Protein AF-A0A8G2BFE4-F1 (afdb_monomer)

Solvent-accessible surface area (backbone atoms only — not comparable to full-atom values): 9486 Å² total; per-residue (Å²): 135,85,88,84,88,83,84,88,78,91,80,82,80,80,80,79,80,78,82,83,77,81,75,78,82,72,79,82,67,84,73,88,82,82,65,87,86,74,74,85,54,70,48,39,54,52,18,48,54,26,47,77,68,68,38,29,82,71,14,44,64,32,27,52,54,35,33,71,77,43,75,83,42,34,65,49,27,28,52,37,14,51,28,34,39,76,72,66,42,52,73,61,14,52,54,26,23,50,52,11,41,70,70,34,80,78,46,49,63,38,43,28,55,45,21,52,47,24,50,75,73,73,36,56,65,64,21,49,56,36,44,54,52,39,55,74,71,48,69,95,84,74,49,70,46,42,55,52,43,51,52,50,52,54,52,50,67,74,74,108

Secondary structure (DSSP, 8-state):
---------------------PPP----PPPTTSS--S---HHHHHHHHHHHTT-HHHHHHHHHHHHHH-TT-HHHHHHHHHHHHHTT-HHHHHHHHHHHHHH-TT-HHHHHHHHHHHHHTT-HHHHHHHHHHHHHHS-TT--HHHHHHHHHHHHHHHH-

Nearest PDB structures (foldseek):
  5lyp-assembly1_A  TM=8.883E-01  e=3.244E-05  Saccharomyces cerevisiae
  8ei0-assembly1_A  TM=8.462E-01  e=2.530E-05  Homo sapiens
  8ye5-assembly1_A  TM=8.471E-01  e=2.530E-05  Dehalobacter sp.
  5lyn-assembly1_B  TM=8.853E-01  e=4.827E-05  Saccharomyces cerevisiae
  8gck-assembly1_B  TM=8.882E-01  e=1.240E-04  Homo sapiens

Mean predicted aligned error: 12.28 Å

pLDDT: mean 84.31, std 21.01, range [35.12, 98.88]

Radius of gyration: 29.43 Å; Cα contacts (8 Å, |Δi|>4): 150; chains: 1; bounding box: 98×59×60 Å

InterPro domains:
  IPR011990 Tetratricopeptide-like helical domain superfamily [G3DSA:1.25.40.10] (35-159)
  IPR011990 Tetratricopeptide-like helical domain superfamily [SSF48452] (44-140)
  IPR019734 Tetratricopeptide repeat [PS50005] (74-107)
  IPR019734 Tetratricopeptide repeat [SM00028] (40-73)
  IPR019734 Tetratricopeptide repeat [SM00028] (74-107)
  IPR019734 Tetratricopeptide repeat [SM00028] (108-141)

Foldseek 3Di:
DDDDDDDDDDDDPPPDDDDPDDDPDDDDDPDPPPDDDDDPPVLLVVLVVCVVVLVLVVSLVSLVVSCVVVVLALVSLLSNLSSCVSVVVLVSSLVSLVSSCVSPVLPLSSLLSNLLSCLVVVNNVSSVVSLVSNVVSDDPDDDPSNVNSVVSSVVSVVVD

Organism: NCBI:txid1123362

Sequence (160 aa):
MHATLLRASLLAVLALTVPVVGTPAAAMAPSPTDQPTMMEDPELERAIALVWAEEFAEAEPLLHAALKRNPKNPDGWNYLGFATRKLGKLEEAQQYYFNALRLDPEHLKAMEYLGELYLQTGEPQLARDLLERITALCPAAKCEERDQLAAAIEKYAATN

Structure (mmCIF, N/CA/C/O backbone):
data_AF-A0A8G2BFE4-F1
#
_entry.id   AF-A0A8G2BFE4-F1
#
loop_
_atom_site.group_PDB
_atom_site.id
_atom_site.type_symbol
_atom_site.label_atom_id
_atom_site.label_alt_id
_atom_site.label_comp_id
_atom_site.label_asym_id
_atom_site.label_entity_id
_atom_site.label_seq_id
_atom_site.pdbx_PDB_ins_code
_atom_site.Cartn_x
_atom_site.Cartn_y
_atom_site.Cartn_z
_atom_site.occupancy
_atom_site.B_iso_or_equiv
_atom_site.auth_seq_id
_atom_site.auth_comp_id
_atom_site.auth_asym_id
_atom_site.auth_atom_id
_atom_site.pdbx_PDB_model_num
ATOM 1 N N . MET A 1 1 ? 82.531 -45.827 43.108 1.00 46.69 1 MET A N 1
ATOM 2 C CA . MET A 1 1 ? 83.472 -45.797 41.966 1.00 46.69 1 MET A CA 1
ATOM 3 C C . MET A 1 1 ? 82.743 -46.364 40.754 1.00 46.69 1 MET A C 1
ATOM 5 O O . MET A 1 1 ? 82.014 -47.325 40.948 1.00 46.69 1 MET A O 1
ATOM 9 N N . HIS A 1 2 ? 82.950 -45.766 39.570 1.00 40.72 2 HIS A N 1
ATOM 10 C CA . HIS A 1 2 ? 82.352 -46.074 38.248 1.00 40.72 2 HIS A CA 1
ATOM 11 C C . HIS A 1 2 ? 80.878 -45.631 38.108 1.00 40.72 2 HIS A C 1
ATOM 13 O O . HIS A 1 2 ? 80.000 -46.237 38.700 1.00 40.72 2 HIS A O 1
ATOM 19 N N . ALA A 1 3 ? 80.509 -44.488 37.515 1.00 44.41 3 ALA A N 1
ATOM 20 C CA . ALA A 1 3 ? 80.835 -43.878 36.216 1.00 44.41 3 ALA A CA 1
ATOM 21 C C . ALA A 1 3 ? 80.379 -44.722 35.017 1.00 44.41 3 ALA A C 1
ATOM 23 O O . ALA A 1 3 ? 81.114 -45.605 34.589 1.00 44.41 3 ALA A O 1
ATOM 24 N N . THR A 1 4 ? 79.230 -44.391 34.417 1.00 47.81 4 THR A N 1
ATOM 25 C CA . THR A 1 4 ? 79.083 -44.391 32.951 1.00 47.81 4 THR A CA 1
ATOM 26 C C . THR A 1 4 ? 77.975 -43.427 32.525 1.00 47.81 4 THR A C 1
ATOM 28 O O . THR A 1 4 ? 76.854 -43.458 33.024 1.00 47.81 4 THR A O 1
ATOM 31 N N . LEU A 1 5 ? 78.363 -42.536 31.621 1.00 47.62 5 LEU A N 1
ATOM 32 C CA . LEU A 1 5 ? 77.561 -41.554 30.907 1.00 47.62 5 LEU A CA 1
ATOM 33 C C . LEU A 1 5 ? 76.759 -42.257 29.805 1.00 47.62 5 LEU A C 1
ATOM 35 O O . LEU A 1 5 ? 77.300 -43.157 29.172 1.00 47.62 5 LEU A O 1
ATOM 39 N N . LEU A 1 6 ? 75.579 -41.747 29.448 1.00 46.72 6 LEU A N 1
ATOM 40 C CA . LEU A 1 6 ? 75.245 -41.608 28.031 1.00 46.72 6 LEU A CA 1
ATOM 41 C C . LEU A 1 6 ? 74.312 -40.413 27.810 1.00 46.72 6 LEU A C 1
ATOM 43 O O . LEU A 1 6 ? 73.348 -40.189 28.535 1.00 46.72 6 LEU A O 1
ATOM 47 N N . ARG A 1 7 ? 74.708 -39.612 26.825 1.00 47.28 7 ARG A N 1
ATOM 48 C CA . ARG A 1 7 ? 74.101 -38.369 26.353 1.00 47.28 7 ARG A CA 1
ATOM 49 C C . ARG A 1 7 ? 73.019 -38.651 25.305 1.00 47.28 7 ARG A C 1
ATOM 51 O O . ARG A 1 7 ? 73.035 -39.706 24.682 1.00 47.28 7 ARG A O 1
ATOM 58 N N . ALA A 1 8 ? 72.298 -37.569 24.997 1.00 41.78 8 ALA A N 1
ATOM 59 C CA . ALA A 1 8 ? 71.573 -37.278 23.755 1.00 41.78 8 ALA A CA 1
ATOM 60 C C . ALA A 1 8 ? 70.118 -37.800 23.745 1.00 41.78 8 ALA A C 1
ATOM 62 O O . ALA A 1 8 ? 69.852 -38.899 24.200 1.00 41.78 8 ALA A O 1
ATOM 63 N N . SER A 1 9 ? 69.099 -37.050 23.327 1.00 53.50 9 SER A N 1
ATOM 64 C CA . SER A 1 9 ? 69.071 -35.917 22.403 1.00 53.50 9 SER A CA 1
ATOM 65 C C . SER A 1 9 ? 67.889 -34.995 22.718 1.00 53.50 9 SER A C 1
ATOM 67 O O . SER A 1 9 ? 66.803 -35.460 23.055 1.00 53.50 9 SER A O 1
ATOM 69 N N . LEU A 1 10 ? 68.106 -33.686 22.557 1.00 44.59 10 LEU A N 1
ATOM 70 C CA . LEU A 1 10 ? 67.053 -32.692 22.355 1.00 44.59 10 LEU A CA 1
ATOM 71 C C . LEU A 1 10 ? 66.168 -33.107 21.174 1.00 44.59 10 LEU A C 1
ATOM 73 O O . LEU A 1 10 ? 66.710 -33.412 20.118 1.00 44.59 10 LEU A O 1
ATOM 77 N N . LEU A 1 11 ? 64.853 -32.960 21.319 1.00 46.59 11 LEU A N 1
ATOM 78 C CA . LEU A 1 11 ? 63.969 -32.425 20.280 1.00 46.59 11 LEU A CA 1
ATOM 79 C C . LEU A 1 11 ? 62.794 -31.747 20.999 1.00 46.59 11 LEU A C 1
ATOM 81 O O . LEU A 1 11 ? 61.814 -32.375 21.387 1.00 46.59 11 LEU A O 1
ATOM 85 N N . ALA A 1 12 ? 62.955 -30.448 21.246 1.00 49.91 12 ALA A N 1
ATOM 86 C CA . ALA A 1 12 ? 61.881 -29.573 21.684 1.00 49.91 12 ALA A CA 1
ATOM 87 C C . ALA A 1 12 ? 60.913 -29.382 20.508 1.00 49.91 12 ALA A C 1
ATOM 89 O O . ALA A 1 12 ? 61.277 -28.787 19.494 1.00 49.91 12 ALA A O 1
ATOM 90 N N . VAL A 1 13 ? 59.693 -29.905 20.625 1.00 53.66 13 VAL A N 1
ATOM 91 C CA . VAL A 1 13 ? 58.618 -29.608 19.675 1.00 53.66 13 VAL A CA 1
ATOM 92 C C . VAL A 1 13 ? 58.098 -28.215 20.014 1.00 53.66 13 VAL A C 1
ATOM 94 O O . VAL A 1 13 ? 57.371 -28.019 20.986 1.00 53.66 13 VAL A O 1
ATOM 97 N N . LEU A 1 14 ? 58.549 -27.234 19.236 1.00 47.88 14 LEU A N 1
ATOM 98 C CA . LEU A 1 14 ? 58.095 -25.851 19.286 1.00 47.88 14 LEU A CA 1
ATOM 99 C C . LEU A 1 14 ? 56.634 -25.814 18.801 1.00 47.88 14 LEU A C 1
ATOM 101 O O . LEU A 1 14 ? 56.369 -25.869 17.601 1.00 47.88 14 LEU A O 1
ATOM 105 N N . ALA A 1 15 ? 55.679 -25.780 19.729 1.00 54.69 15 ALA A N 1
ATOM 106 C CA . ALA A 1 15 ? 54.273 -25.572 19.405 1.00 54.69 15 ALA A CA 1
ATOM 107 C C . ALA A 1 15 ? 54.085 -24.115 18.950 1.00 54.69 15 ALA A C 1
ATOM 109 O O . ALA A 1 15 ? 54.017 -23.199 19.767 1.00 54.69 15 ALA A O 1
ATOM 110 N N . LEU A 1 16 ? 54.057 -23.901 17.633 1.00 54.12 16 LEU A N 1
ATOM 111 C CA . LEU A 1 16 ? 53.676 -22.629 17.027 1.00 54.12 16 LEU A CA 1
ATOM 112 C C . LEU A 1 16 ? 52.193 -22.373 17.309 1.00 54.12 16 LEU A C 1
ATOM 114 O O . LEU A 1 16 ? 51.311 -23.028 16.757 1.00 54.12 16 LEU A O 1
ATOM 118 N N . THR A 1 17 ? 51.930 -21.414 18.189 1.00 61.03 17 THR A N 1
ATOM 119 C CA . THR A 1 17 ? 50.609 -20.836 18.403 1.00 61.03 17 THR A CA 1
ATOM 120 C C . THR A 1 17 ? 50.222 -20.024 17.170 1.00 61.03 17 THR A C 1
ATOM 122 O O . THR A 1 17 ? 50.841 -19.011 16.849 1.00 61.03 17 THR A O 1
ATOM 125 N N . VAL A 1 18 ? 49.195 -20.473 16.452 1.00 63.41 18 VAL A N 1
ATOM 126 C CA . VAL A 1 18 ? 48.598 -19.694 15.361 1.00 63.41 18 VAL A CA 1
ATOM 127 C C . VAL A 1 18 ? 47.698 -18.624 15.989 1.00 63.41 18 VAL A C 1
ATOM 129 O O . VAL A 1 18 ? 46.798 -18.983 16.752 1.00 63.41 18 VAL A O 1
ATOM 132 N N . PRO A 1 19 ? 47.895 -17.322 15.715 1.00 53.28 19 PRO A N 1
ATOM 133 C CA . PRO A 1 19 ? 46.954 -16.312 16.163 1.00 53.28 19 PRO A CA 1
ATOM 134 C C . PRO A 1 19 ? 45.680 -16.423 15.317 1.00 53.28 19 PRO A C 1
ATOM 136 O O . PRO A 1 19 ? 45.716 -16.270 14.096 1.00 53.28 19 PRO A O 1
ATOM 139 N N . VAL A 1 20 ? 44.547 -16.694 15.968 1.00 60.44 20 VAL A N 1
ATOM 140 C CA . VAL A 1 20 ? 43.220 -16.546 15.361 1.00 60.44 20 VAL A CA 1
ATOM 141 C C . VAL A 1 20 ? 42.992 -15.053 15.150 1.00 60.44 20 VAL A C 1
ATOM 143 O O . VAL A 1 20 ? 42.651 -14.321 16.077 1.00 60.44 20 VAL A O 1
ATOM 146 N N . VAL A 1 21 ? 43.239 -14.584 13.929 1.00 64.12 21 VAL A N 1
ATOM 147 C CA . VAL A 1 21 ? 42.811 -13.256 13.492 1.00 64.12 21 VAL A CA 1
ATOM 148 C C . VAL A 1 21 ? 41.290 -13.304 13.381 1.00 64.12 21 VAL A C 1
ATOM 150 O O . VAL A 1 21 ? 40.745 -14.001 12.528 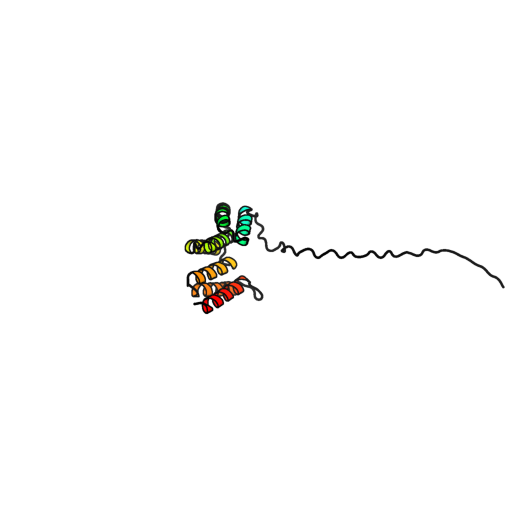1.00 64.12 21 VAL A O 1
ATOM 153 N N . GLY A 1 22 ? 40.609 -12.601 14.285 1.00 54.94 22 GLY A N 1
ATOM 154 C CA . GLY A 1 22 ? 39.167 -12.407 14.222 1.00 54.94 22 GLY A CA 1
ATOM 155 C C . GLY A 1 22 ? 38.802 -11.671 12.937 1.00 54.94 22 GLY A C 1
ATOM 156 O O . GLY A 1 22 ? 39.230 -10.540 12.716 1.00 54.94 22 GLY A O 1
ATOM 157 N N . THR A 1 23 ? 38.028 -12.322 12.076 1.00 59.31 23 THR A N 1
ATOM 158 C CA . THR A 1 23 ? 37.402 -11.676 10.923 1.00 59.31 23 THR A CA 1
ATOM 159 C C . THR A 1 23 ? 36.346 -10.686 11.418 1.00 59.31 23 THR A C 1
ATOM 161 O O . THR A 1 23 ? 35.575 -11.043 12.316 1.00 59.31 23 THR A O 1
ATOM 164 N N . PRO A 1 24 ? 36.268 -9.463 10.866 1.00 47.34 24 PRO A N 1
ATOM 165 C CA . PRO A 1 24 ? 35.201 -8.540 11.217 1.00 47.34 24 PRO A CA 1
ATOM 166 C C . PRO A 1 24 ? 33.856 -9.144 10.809 1.00 47.34 24 PRO A C 1
ATOM 168 O O . PRO A 1 24 ? 33.752 -9.821 9.785 1.00 47.34 24 PRO A O 1
ATOM 171 N N . ALA A 1 25 ? 32.848 -8.914 11.649 1.00 48.97 25 ALA A N 1
ATOM 172 C CA . ALA A 1 25 ? 31.473 -9.324 11.430 1.00 48.97 25 ALA A CA 1
ATOM 173 C C . ALA A 1 25 ? 31.019 -8.900 10.028 1.00 48.97 25 ALA A C 1
ATOM 175 O O . ALA A 1 25 ? 30.893 -7.710 9.733 1.00 48.97 25 ALA A O 1
ATOM 176 N N . ALA A 1 26 ? 30.806 -9.891 9.164 1.00 45.00 26 ALA A N 1
ATOM 177 C CA . ALA A 1 26 ? 30.074 -9.703 7.931 1.00 45.00 26 ALA A CA 1
ATOM 178 C C . ALA A 1 26 ? 28.700 -9.129 8.294 1.00 45.00 26 ALA A C 1
ATOM 180 O O . ALA A 1 26 ? 28.010 -9.660 9.167 1.00 45.00 26 ALA A O 1
ATOM 181 N N . ALA A 1 27 ? 28.337 -8.020 7.650 1.00 46.53 27 ALA A N 1
ATOM 182 C CA . ALA A 1 27 ? 26.981 -7.507 7.675 1.00 46.53 27 ALA A CA 1
ATOM 183 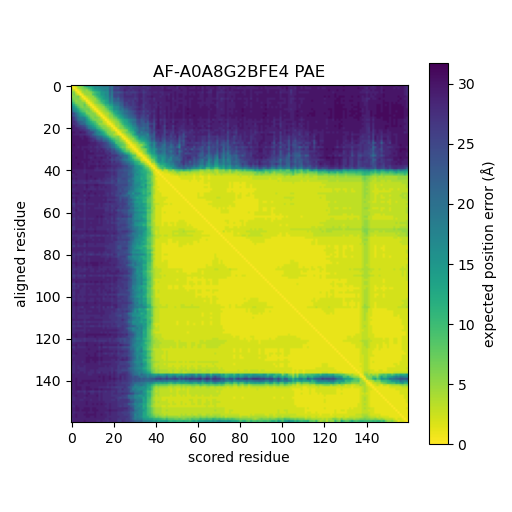C C . ALA A 1 27 ? 26.027 -8.663 7.348 1.00 46.53 27 ALA A C 1
ATOM 185 O O . ALA A 1 27 ? 26.235 -9.379 6.367 1.00 46.53 27 ALA A O 1
ATOM 186 N N . MET A 1 28 ? 25.032 -8.871 8.208 1.00 45.03 28 MET A N 1
ATOM 187 C CA . MET A 1 28 ? 23.998 -9.873 7.999 1.00 45.03 28 MET A CA 1
ATOM 188 C C . MET A 1 28 ? 23.242 -9.487 6.724 1.00 45.03 28 MET A C 1
ATOM 190 O O . MET A 1 28 ? 22.403 -8.589 6.741 1.00 45.03 28 MET A O 1
ATOM 194 N N . ALA A 1 29 ? 23.591 -10.115 5.604 1.00 42.19 29 ALA A N 1
ATOM 195 C CA . ALA A 1 29 ? 22.753 -10.086 4.421 1.00 42.19 29 ALA A CA 1
ATOM 196 C C . ALA A 1 29 ? 21.397 -10.721 4.785 1.00 42.19 29 ALA A C 1
ATOM 198 O O . ALA A 1 29 ? 21.372 -11.661 5.591 1.00 42.19 29 ALA A O 1
ATOM 199 N N . PRO A 1 30 ? 20.274 -10.220 4.245 1.00 40.25 30 PRO A N 1
ATOM 200 C CA . PRO A 1 30 ? 18.975 -10.849 4.461 1.00 40.25 30 PRO A CA 1
ATOM 201 C C . PRO A 1 30 ? 19.019 -12.330 4.047 1.00 40.25 30 PRO A C 1
ATOM 203 O O . PRO A 1 30 ? 19.706 -12.706 3.096 1.00 40.25 30 PRO A O 1
ATOM 206 N N . SER A 1 31 ? 18.334 -13.182 4.817 1.00 35.12 31 SER A N 1
ATOM 207 C CA . SER A 1 31 ? 18.340 -14.637 4.613 1.00 35.12 31 SER A CA 1
ATOM 208 C C . SER A 1 31 ? 17.586 -15.018 3.329 1.00 35.12 31 SER A C 1
ATOM 210 O O . SER A 1 31 ? 16.520 -14.464 3.075 1.00 35.12 31 SER A O 1
ATOM 212 N N . PRO A 1 32 ? 18.080 -15.985 2.531 1.00 54.66 32 PRO A N 1
ATOM 213 C CA . PRO A 1 32 ? 17.560 -16.283 1.190 1.00 54.66 32 PRO A CA 1
ATOM 214 C C . PRO A 1 32 ? 16.240 -17.079 1.170 1.00 54.66 32 PRO A C 1
ATOM 216 O O . PRO A 1 32 ? 15.886 -17.656 0.148 1.00 54.66 32 PRO A O 1
ATOM 219 N N . THR A 1 33 ? 15.511 -17.158 2.286 1.00 47.25 33 THR A N 1
ATOM 220 C CA . THR A 1 33 ? 14.294 -17.982 2.408 1.00 47.25 33 THR A CA 1
ATOM 221 C C . THR A 1 33 ? 12.978 -17.209 2.310 1.00 47.25 33 THR A C 1
ATOM 223 O O . THR A 1 33 ? 11.939 -17.857 2.282 1.00 47.25 33 THR A O 1
ATOM 226 N N . ASP A 1 34 ? 13.005 -15.877 2.181 1.00 47.19 34 ASP A N 1
ATOM 227 C CA . ASP A 1 34 ? 11.795 -15.048 1.995 1.00 47.19 34 ASP A CA 1
ATOM 228 C C . ASP A 1 34 ? 11.556 -14.613 0.535 1.00 47.19 34 ASP A C 1
ATOM 230 O O . ASP A 1 34 ? 10.668 -13.812 0.260 1.00 47.19 34 ASP A O 1
ATOM 234 N N . GLN A 1 35 ? 12.327 -15.127 -0.430 1.00 38.25 35 GLN A N 1
ATOM 235 C CA . GLN A 1 35 ? 12.119 -14.825 -1.851 1.00 38.25 35 GLN A CA 1
ATOM 236 C C . GLN A 1 35 ? 11.236 -15.897 -2.515 1.00 38.25 35 GLN A C 1
ATOM 238 O O . GLN A 1 35 ? 11.654 -17.058 -2.608 1.00 38.25 35 GLN A O 1
ATOM 243 N N . PRO A 1 36 ? 10.040 -15.552 -3.033 1.00 41.94 36 PRO A N 1
ATOM 244 C CA . PRO A 1 36 ? 9.255 -16.475 -3.840 1.00 41.94 36 PRO A CA 1
ATOM 245 C C . PRO A 1 36 ? 9.976 -16.727 -5.172 1.00 41.94 36 PRO A C 1
ATOM 247 O O . PRO A 1 36 ? 10.014 -15.878 -6.060 1.00 41.94 36 PRO A O 1
ATOM 250 N N . THR A 1 37 ? 10.562 -17.911 -5.334 1.00 52.94 37 THR A N 1
ATOM 251 C CA . THR A 1 37 ? 11.287 -18.294 -6.552 1.00 52.94 37 THR A CA 1
ATOM 252 C C . THR A 1 37 ? 10.344 -18.875 -7.605 1.00 52.94 37 THR A C 1
ATOM 254 O O . THR A 1 37 ? 10.156 -20.084 -7.684 1.00 52.94 37 THR A O 1
ATOM 257 N N . MET A 1 38 ? 9.791 -18.016 -8.467 1.00 42.78 38 MET A N 1
ATOM 258 C CA . MET A 1 38 ? 9.285 -18.393 -9.798 1.00 42.78 38 MET A CA 1
ATOM 259 C C . MET A 1 38 ? 9.603 -17.273 -10.798 1.00 42.78 38 MET A C 1
ATOM 261 O O . MET A 1 38 ? 8.751 -16.441 -11.083 1.00 42.78 38 MET A O 1
ATOM 265 N N . MET A 1 39 ? 10.840 -17.285 -11.313 1.00 49.88 39 MET A N 1
ATOM 266 C CA . MET A 1 39 ? 11.419 -16.326 -12.272 1.00 49.88 39 MET A CA 1
ATOM 267 C C . MET A 1 39 ? 11.239 -14.861 -11.850 1.00 49.88 39 MET A C 1
ATOM 269 O O . MET A 1 39 ? 10.232 -14.238 -12.178 1.00 49.88 39 MET A O 1
ATOM 273 N N . GLU A 1 40 ? 12.239 -14.329 -11.147 1.00 64.88 40 GLU A N 1
ATOM 274 C CA . GLU A 1 40 ? 12.379 -12.902 -10.838 1.00 64.88 40 GLU A CA 1
ATOM 275 C C . GLU A 1 40 ? 12.003 -12.058 -12.070 1.00 64.88 40 GLU A C 1
ATOM 277 O O . GLU A 1 40 ? 12.617 -12.192 -13.131 1.00 64.88 40 GLU A O 1
ATOM 282 N N . ASP A 1 41 ? 10.935 -11.256 -11.971 1.00 77.38 41 ASP A N 1
ATOM 283 C CA . ASP A 1 41 ? 10.617 -10.260 -12.994 1.00 77.38 41 ASP A CA 1
ATOM 284 C C . ASP A 1 41 ? 11.532 -9.056 -12.721 1.00 77.38 41 ASP A C 1
ATOM 286 O O . ASP A 1 41 ? 11.281 -8.312 -11.768 1.00 77.38 41 ASP A O 1
ATOM 290 N N . PRO A 1 42 ? 12.588 -8.839 -13.527 1.00 82.56 42 PRO A N 1
ATOM 291 C CA . PRO A 1 42 ? 13.603 -7.839 -13.218 1.00 82.56 42 PRO A CA 1
ATOM 292 C C . PRO A 1 42 ? 13.051 -6.409 -13.224 1.00 82.56 42 PRO A C 1
ATOM 294 O O . PRO A 1 42 ? 13.626 -5.520 -12.594 1.00 82.56 42 PRO A O 1
ATOM 297 N N . GLU A 1 43 ? 11.940 -6.141 -13.921 1.00 84.06 43 GLU A N 1
ATOM 298 C CA . GLU A 1 43 ? 11.307 -4.824 -13.815 1.00 84.06 43 GLU A CA 1
ATOM 299 C C . GLU A 1 43 ? 10.422 -4.717 -12.581 1.00 84.06 43 GLU A C 1
ATOM 301 O O . GLU A 1 43 ? 10.328 -3.617 -12.047 1.00 84.06 43 GLU A O 1
ATOM 306 N N . LEU A 1 44 ? 9.810 -5.810 -12.107 1.00 90.81 44 LEU A N 1
ATOM 307 C CA . LEU A 1 44 ? 9.108 -5.792 -10.822 1.00 90.81 44 LEU A CA 1
ATOM 308 C C . LEU A 1 44 ? 10.092 -5.493 -9.692 1.00 90.81 44 LEU A C 1
ATOM 310 O O . LEU A 1 44 ? 9.822 -4.624 -8.873 1.00 90.81 44 LEU A O 1
ATOM 314 N N . GLU A 1 45 ? 11.256 -6.140 -9.681 1.00 91.81 45 GLU A N 1
ATOM 315 C CA . GLU A 1 45 ? 12.302 -5.873 -8.687 1.00 91.81 45 GLU A CA 1
ATOM 316 C C . GLU A 1 45 ? 12.793 -4.430 -8.740 1.00 91.81 45 GLU A C 1
ATOM 318 O O . GLU A 1 45 ? 12.874 -3.751 -7.716 1.00 91.81 45 GLU A O 1
ATOM 323 N N . ARG A 1 46 ? 13.069 -3.925 -9.948 1.00 93.81 46 ARG A N 1
ATOM 324 C CA . ARG A 1 46 ? 13.447 -2.524 -10.141 1.00 93.81 46 ARG A CA 1
ATOM 325 C C . ARG A 1 46 ? 12.349 -1.577 -9.665 1.00 93.81 46 ARG A C 1
ATOM 327 O O . ARG A 1 46 ? 12.649 -0.565 -9.040 1.00 93.81 46 ARG A O 1
ATOM 334 N N . ALA A 1 47 ? 11.093 -1.883 -9.968 1.00 95.88 47 ALA A N 1
ATOM 335 C CA . ALA A 1 47 ? 9.970 -1.067 -9.546 1.00 95.88 47 ALA A CA 1
ATOM 336 C C . ALA A 1 47 ? 9.812 -1.063 -8.024 1.00 95.88 47 ALA A C 1
ATOM 338 O O . ALA A 1 47 ? 9.605 -0.008 -7.434 1.00 95.88 47 ALA A O 1
ATOM 339 N N . ILE A 1 48 ? 9.975 -2.221 -7.384 1.00 95.25 48 ILE A N 1
ATOM 340 C CA . ILE A 1 48 ? 9.984 -2.352 -5.928 1.00 95.25 48 ILE A CA 1
ATOM 341 C C . ILE 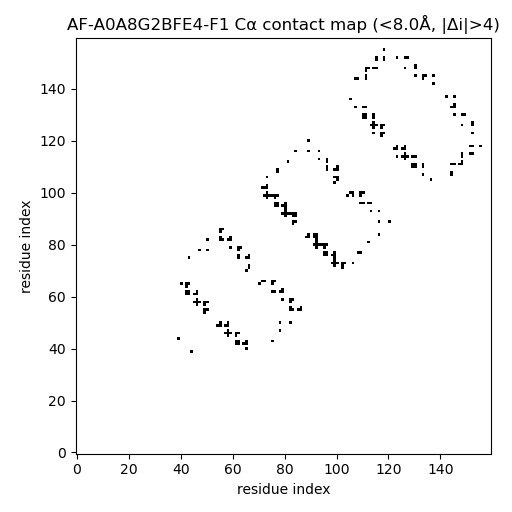A 1 48 ? 11.119 -1.511 -5.338 1.00 95.25 48 ILE A C 1
ATOM 343 O O . ILE A 1 48 ? 10.879 -0.753 -4.405 1.00 95.25 48 ILE A O 1
ATOM 347 N N . ALA A 1 49 ? 12.327 -1.558 -5.906 1.00 95.69 49 ALA A N 1
ATOM 348 C CA . ALA A 1 49 ? 13.440 -0.719 -5.456 1.00 95.69 49 ALA A CA 1
ATOM 349 C C . ALA A 1 49 ? 13.109 0.785 -5.515 1.00 95.69 49 ALA A C 1
ATOM 351 O O . ALA A 1 49 ? 13.430 1.512 -4.578 1.00 95.69 49 ALA A O 1
ATOM 352 N N . LEU A 1 50 ? 12.417 1.241 -6.564 1.00 97.00 50 LEU A N 1
ATOM 353 C CA . LEU A 1 50 ? 11.934 2.623 -6.663 1.00 97.00 50 LEU A CA 1
ATOM 354 C C . LEU A 1 50 ? 10.854 2.935 -5.619 1.00 97.00 50 LEU A C 1
ATOM 356 O O . LEU A 1 50 ? 10.874 4.009 -5.029 1.00 97.00 50 LEU A O 1
ATOM 360 N N . VAL A 1 51 ? 9.954 1.989 -5.323 1.00 96.12 51 VAL A N 1
ATOM 361 C CA . VAL A 1 51 ? 8.982 2.132 -4.225 1.00 96.12 51 VAL A CA 1
ATOM 362 C C . VAL A 1 51 ? 9.691 2.339 -2.884 1.00 96.12 51 VAL A C 1
ATOM 364 O O . VAL A 1 51 ? 9.305 3.232 -2.132 1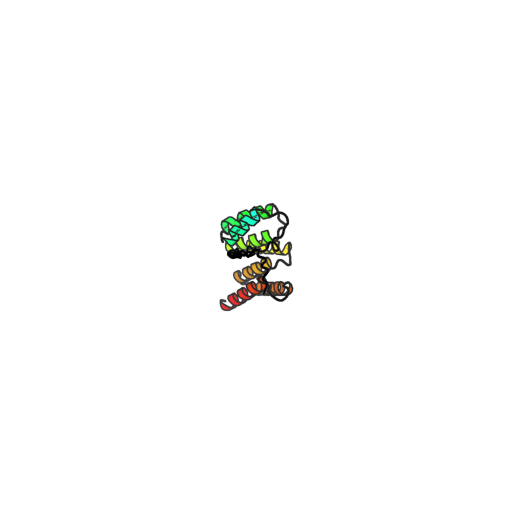.00 96.12 51 VAL A O 1
ATOM 367 N N . TRP A 1 52 ? 10.738 1.562 -2.588 1.00 93.88 52 TRP A N 1
ATOM 368 C CA . TRP A 1 52 ? 11.542 1.732 -1.370 1.00 93.88 52 TRP A CA 1
ATOM 369 C C . TRP A 1 52 ? 12.332 3.046 -1.351 1.00 93.88 52 TRP A C 1
ATOM 371 O O . TRP A 1 52 ? 12.609 3.568 -0.275 1.00 93.88 52 TRP A O 1
ATOM 381 N N . ALA A 1 53 ? 12.681 3.580 -2.523 1.00 96.50 53 ALA A N 1
ATOM 382 C CA . ALA A 1 53 ? 13.302 4.894 -2.679 1.00 96.50 53 ALA A CA 1
ATOM 383 C C . ALA A 1 53 ? 12.290 6.058 -2.650 1.00 96.50 53 ALA A C 1
ATOM 385 O O . ALA A 1 53 ? 12.688 7.210 -2.793 1.00 96.50 53 ALA A O 1
ATOM 386 N N . GLU A 1 54 ? 10.995 5.769 -2.475 1.00 97.31 54 GLU A N 1
ATOM 387 C CA . GLU A 1 54 ? 9.887 6.732 -2.557 1.00 97.31 54 GLU A CA 1
ATOM 388 C C . GLU A 1 54 ? 9.749 7.433 -3.929 1.00 97.31 54 GLU A C 1
ATOM 390 O O . GLU A 1 54 ? 9.028 8.419 -4.087 1.00 97.31 54 GLU A O 1
ATOM 395 N N . GLU A 1 55 ? 10.375 6.864 -4.960 1.00 98.19 55 GLU A N 1
ATOM 396 C CA . GLU A 1 55 ? 10.317 7.261 -6.371 1.00 98.19 55 GLU A CA 1
ATOM 397 C C . GLU A 1 55 ? 9.043 6.695 -7.033 1.00 98.19 55 GLU A C 1
ATOM 399 O O . GLU A 1 55 ? 9.068 5.915 -7.987 1.00 98.19 55 GLU A O 1
ATOM 404 N N . PHE A 1 56 ? 7.873 7.036 -6.478 1.00 98.00 56 PHE A N 1
ATOM 405 C CA . PHE A 1 56 ? 6.591 6.430 -6.874 1.00 98.00 56 PHE A CA 1
ATOM 406 C C . PHE A 1 56 ? 6.197 6.737 -8.323 1.00 98.00 56 PHE A C 1
ATOM 408 O O . PHE A 1 56 ? 5.581 5.900 -8.987 1.00 98.00 56 PHE A O 1
ATOM 415 N N . ALA A 1 57 ? 6.557 7.925 -8.816 1.00 98.38 57 ALA A N 1
ATOM 416 C CA . ALA A 1 57 ? 6.276 8.344 -10.185 1.00 98.38 57 ALA A CA 1
ATOM 417 C C . ALA A 1 57 ? 7.102 7.547 -11.207 1.00 98.38 57 ALA A C 1
ATOM 419 O O . ALA A 1 57 ? 6.586 7.214 -12.275 1.00 98.38 57 ALA A O 1
ATOM 420 N N . GLU A 1 58 ? 8.353 7.196 -10.883 1.00 97.81 58 GLU A N 1
ATOM 421 C CA . GLU A 1 58 ? 9.150 6.276 -11.696 1.00 97.81 58 GLU A CA 1
ATOM 422 C C . GLU A 1 58 ? 8.708 4.810 -11.533 1.00 97.81 58 GLU A C 1
ATOM 424 O O . GLU A 1 58 ? 8.780 4.039 -12.494 1.00 97.81 58 GLU A O 1
ATOM 429 N N . ALA A 1 59 ? 8.240 4.411 -10.344 1.00 98.00 59 ALA A N 1
ATOM 430 C CA . ALA A 1 59 ? 7.834 3.034 -10.057 1.00 98.00 59 ALA A CA 1
ATOM 431 C C . ALA A 1 59 ? 6.553 2.611 -10.796 1.00 98.00 59 ALA A C 1
ATOM 433 O O . ALA A 1 59 ? 6.505 1.523 -11.372 1.00 98.00 59 ALA A O 1
ATOM 434 N N . GLU A 1 60 ? 5.518 3.458 -10.800 1.00 97.88 60 GLU A N 1
ATOM 435 C CA . GLU A 1 60 ? 4.191 3.160 -11.366 1.00 97.88 60 GLU A CA 1
ATOM 436 C C . GLU A 1 60 ? 4.228 2.592 -12.807 1.00 97.88 60 GLU A C 1
ATOM 438 O O . GLU A 1 60 ? 3.660 1.518 -13.037 1.00 97.88 60 GLU A O 1
ATOM 443 N N . PRO A 1 61 ? 4.920 3.206 -13.792 1.00 97.12 61 PRO A N 1
ATOM 444 C CA . PRO A 1 61 ? 4.980 2.652 -15.147 1.00 97.12 61 PRO A CA 1
ATOM 445 C C . PRO A 1 61 ? 5.708 1.301 -15.224 1.00 97.12 61 PRO A C 1
ATOM 447 O O . PRO A 1 61 ? 5.346 0.467 -16.059 1.00 97.12 61 PRO A O 1
ATOM 450 N N . LEU A 1 62 ? 6.702 1.051 -14.364 1.00 96.69 62 LEU A N 1
ATOM 451 C CA . LEU A 1 62 ? 7.394 -0.241 -14.313 1.00 96.69 62 LEU A CA 1
ATOM 452 C C . LEU A 1 62 ? 6.517 -1.330 -13.687 1.00 96.69 62 LEU A C 1
ATOM 454 O O . LEU A 1 62 ? 6.504 -2.456 -14.180 1.00 96.69 62 LEU A O 1
ATOM 458 N N . LEU A 1 63 ? 5.718 -0.990 -12.672 1.00 97.31 63 LEU A N 1
ATOM 459 C CA . LEU A 1 63 ? 4.729 -1.903 -12.087 1.00 97.31 63 LEU A CA 1
ATOM 460 C C . LEU A 1 63 ? 3.675 -2.306 -13.122 1.00 97.31 63 LEU A C 1
ATOM 462 O O . LEU A 1 63 ? 3.357 -3.489 -13.256 1.00 97.31 63 LEU A O 1
ATOM 466 N N . HIS A 1 64 ? 3.188 -1.356 -13.925 1.00 97.44 64 HIS A N 1
ATOM 467 C CA . HIS A 1 64 ? 2.303 -1.667 -15.049 1.00 97.44 64 HIS A CA 1
ATOM 468 C C . HIS A 1 64 ? 2.960 -2.586 -16.087 1.00 97.44 64 HIS A C 1
ATOM 470 O O . HIS A 1 64 ? 2.312 -3.511 -16.585 1.00 97.44 64 HIS A O 1
ATOM 476 N N . ALA A 1 65 ? 4.230 -2.354 -16.428 1.00 95.19 65 ALA A N 1
ATOM 477 C CA . ALA A 1 65 ? 4.959 -3.189 -17.380 1.00 95.19 65 ALA A CA 1
ATOM 478 C C . ALA A 1 65 ? 5.152 -4.625 -16.858 1.00 95.19 65 ALA A C 1
ATOM 480 O O . ALA A 1 65 ? 4.868 -5.584 -17.585 1.00 95.19 65 ALA A O 1
ATOM 481 N N . ALA A 1 66 ? 5.519 -4.775 -15.582 1.00 93.69 66 ALA A N 1
ATOM 482 C CA . ALA A 1 66 ? 5.615 -6.064 -14.904 1.00 93.69 66 ALA A CA 1
ATOM 483 C C . ALA A 1 66 ? 4.273 -6.809 -14.888 1.00 93.69 66 ALA A C 1
ATOM 485 O O . ALA A 1 66 ? 4.184 -7.963 -15.310 1.00 93.69 66 ALA A O 1
ATOM 486 N N . LEU A 1 67 ? 3.186 -6.132 -14.515 1.00 95.19 67 LEU A N 1
ATOM 487 C CA . LEU A 1 67 ? 1.846 -6.727 -14.488 1.00 95.19 67 LEU A CA 1
ATOM 488 C C . LEU A 1 67 ? 1.292 -7.053 -15.879 1.00 95.19 67 LEU A C 1
ATOM 490 O O . LEU A 1 67 ? 0.480 -7.965 -16.022 1.00 95.19 67 LEU A O 1
ATOM 494 N N . LYS A 1 68 ? 1.747 -6.369 -16.934 1.00 94.56 68 LYS A N 1
ATOM 495 C CA . LYS A 1 68 ? 1.418 -6.751 -18.314 1.00 94.56 68 LYS A CA 1
ATOM 496 C C . LYS A 1 68 ? 2.044 -8.095 -18.696 1.00 94.56 68 LYS A C 1
ATOM 498 O O . LYS A 1 68 ? 1.433 -8.848 -19.455 1.00 94.56 68 LYS A O 1
ATOM 503 N N . ARG A 1 69 ? 3.243 -8.402 -18.188 1.00 91.94 69 ARG A N 1
ATOM 504 C CA . ARG A 1 69 ? 3.903 -9.700 -18.396 1.00 91.94 69 ARG A CA 1
ATOM 505 C C . ARG A 1 69 ? 3.335 -10.786 -17.496 1.00 91.94 69 ARG A C 1
ATOM 507 O O . ARG A 1 69 ? 3.073 -11.888 -17.971 1.00 91.94 69 ARG A O 1
ATOM 514 N N . ASN A 1 70 ? 3.139 -10.474 -16.218 1.00 92.44 70 ASN A N 1
ATOM 515 C CA . ASN A 1 70 ? 2.609 -11.398 -15.228 1.00 92.44 70 ASN A CA 1
ATOM 516 C C . ASN A 1 70 ? 1.395 -10.797 -14.493 1.00 92.44 70 ASN A C 1
ATOM 518 O O . ASN A 1 70 ? 1.507 -10.358 -13.347 1.00 92.44 70 ASN A O 1
ATOM 522 N N . PRO A 1 71 ? 0.199 -10.826 -15.108 1.00 94.88 71 PRO A N 1
ATOM 523 C CA . PRO A 1 71 ? -1.008 -10.241 -14.517 1.00 94.88 71 PRO A CA 1
ATOM 524 C C . PRO A 1 71 ? -1.546 -11.017 -13.307 1.00 94.88 71 PRO A C 1
ATOM 526 O O . PRO A 1 71 ? -2.516 -10.584 -12.685 1.00 94.88 71 PRO A O 1
ATOM 529 N N . LYS A 1 72 ? -0.962 -12.179 -12.985 1.00 95.38 72 LYS A N 1
ATOM 530 C CA . LYS A 1 72 ? -1.357 -13.035 -11.858 1.00 95.38 72 LYS A CA 1
ATOM 531 C C . LYS A 1 72 ? -0.427 -12.896 -10.651 1.00 95.38 72 LYS A C 1
ATOM 533 O O . LYS A 1 72 ? -0.489 -13.735 -9.761 1.00 95.38 72 LYS A O 1
ATOM 538 N N . ASN A 1 73 ? 0.420 -11.870 -10.620 1.00 94.75 73 ASN A N 1
ATOM 539 C CA . ASN A 1 73 ? 1.297 -11.601 -9.489 1.00 94.75 73 ASN A CA 1
ATOM 540 C C . ASN A 1 73 ? 0.587 -10.697 -8.453 1.00 94.75 73 ASN A C 1
ATOM 542 O O . ASN A 1 73 ? 0.417 -9.508 -8.734 1.00 94.75 73 ASN A O 1
ATOM 546 N N . PRO A 1 74 ? 0.167 -11.217 -7.280 1.00 96.50 74 PRO A N 1
ATOM 547 C CA . PRO A 1 74 ? -0.488 -10.405 -6.254 1.00 96.50 74 PRO A CA 1
ATOM 548 C C . PRO A 1 74 ? 0.432 -9.323 -5.667 1.00 96.50 74 PRO A C 1
ATOM 550 O O . PRO A 1 74 ? -0.043 -8.214 -5.429 1.00 96.50 74 PRO A O 1
ATOM 553 N N . ASP A 1 75 ? 1.738 -9.577 -5.524 1.00 95.62 75 ASP A N 1
ATOM 554 C CA . ASP A 1 75 ? 2.705 -8.582 -5.036 1.00 95.62 75 ASP A CA 1
ATOM 555 C C . ASP A 1 75 ? 2.813 -7.393 -5.990 1.00 95.62 75 ASP A C 1
ATOM 557 O O . ASP A 1 75 ? 2.814 -6.243 -5.557 1.00 95.62 75 ASP A O 1
ATOM 561 N N . GLY A 1 76 ? 2.835 -7.651 -7.300 1.00 96.62 76 GLY A N 1
ATOM 562 C CA . GLY A 1 76 ? 2.847 -6.594 -8.314 1.00 96.62 76 GLY A CA 1
ATOM 563 C C . GLY A 1 76 ? 1.629 -5.675 -8.208 1.00 96.62 76 GLY A C 1
ATOM 564 O O . GLY A 1 76 ? 1.767 -4.453 -8.256 1.00 96.62 76 GLY A O 1
ATOM 565 N N . TRP A 1 77 ? 0.438 -6.250 -8.005 1.00 98.50 77 TRP A N 1
ATOM 566 C CA . TRP A 1 77 ? -0.788 -5.475 -7.789 1.00 98.50 77 TRP A CA 1
ATOM 567 C C . TRP A 1 77 ? -0.761 -4.712 -6.462 1.00 98.50 77 TRP A C 1
ATOM 569 O O . TRP A 1 77 ? -1.186 -3.558 -6.425 1.00 98.50 77 TRP A O 1
ATOM 579 N N . ASN A 1 78 ? -0.225 -5.315 -5.398 1.00 98.62 78 ASN A N 1
ATOM 580 C CA . ASN A 1 78 ? -0.047 -4.659 -4.104 1.00 98.62 78 ASN A CA 1
ATOM 581 C C . ASN A 1 78 ? 0.883 -3.439 -4.206 1.00 98.62 78 ASN A C 1
ATOM 583 O O . ASN A 1 78 ? 0.520 -2.348 -3.769 1.00 98.62 78 ASN A O 1
ATOM 587 N N . TYR A 1 79 ? 2.056 -3.593 -4.827 1.00 98.50 79 TYR A N 1
ATOM 588 C CA . TYR A 1 79 ? 3.004 -2.493 -5.003 1.00 98.50 79 TYR A CA 1
ATOM 589 C C . TYR A 1 79 ? 2.468 -1.400 -5.927 1.00 98.50 79 TYR A C 1
ATOM 591 O O . TYR A 1 79 ? 2.710 -0.223 -5.660 1.00 98.50 79 TYR A O 1
ATOM 599 N N . LEU A 1 80 ? 1.701 -1.757 -6.967 1.00 98.56 80 LEU A N 1
ATOM 600 C CA . LEU A 1 80 ? 1.008 -0.769 -7.797 1.00 98.56 80 LEU A CA 1
ATOM 601 C C . LEU A 1 80 ? -0.007 0.018 -6.963 1.00 98.56 80 LEU A C 1
ATOM 603 O O . LEU A 1 80 ? 0.027 1.243 -6.973 1.00 98.56 80 LEU A O 1
ATOM 607 N N . GLY A 1 81 ? -0.829 -0.663 -6.158 1.00 98.75 81 GLY A N 1
ATOM 608 C CA . GLY A 1 81 ? -1.733 -0.009 -5.209 1.00 98.75 81 GLY A CA 1
ATOM 609 C C . GLY A 1 81 ? -1.004 0.932 -4.249 1.00 98.75 81 GLY A C 1
ATOM 610 O O . GLY A 1 81 ? -1.429 2.073 -4.056 1.00 98.75 81 GLY A O 1
ATOM 611 N N . PHE A 1 82 ? 0.132 0.499 -3.701 1.00 98.75 82 PHE A N 1
ATOM 612 C CA . PHE A 1 82 ? 0.943 1.304 -2.792 1.00 98.75 82 PHE A CA 1
ATOM 613 C C . PHE A 1 82 ? 1.507 2.561 -3.455 1.00 98.75 82 PHE A C 1
ATOM 615 O O . PHE A 1 82 ? 1.274 3.662 -2.952 1.00 98.75 82 PHE A O 1
ATOM 622 N N . ALA A 1 83 ? 2.192 2.422 -4.591 1.00 98.69 83 ALA A N 1
ATOM 623 C CA . ALA A 1 83 ? 2.762 3.551 -5.323 1.00 98.69 83 ALA A CA 1
ATOM 624 C C . ALA A 1 83 ? 1.670 4.545 -5.755 1.00 98.69 83 ALA A C 1
ATOM 626 O O . ALA A 1 83 ? 1.768 5.742 -5.490 1.00 98.69 83 ALA A O 1
ATOM 627 N N . THR A 1 84 ? 0.576 4.044 -6.331 1.00 98.75 84 THR A N 1
ATOM 628 C CA . THR A 1 84 ? -0.567 4.849 -6.777 1.00 98.75 84 THR A CA 1
ATOM 629 C C . THR A 1 84 ? -1.251 5.576 -5.606 1.00 98.75 84 THR A C 1
ATOM 631 O O . THR A 1 84 ? -1.604 6.752 -5.738 1.00 98.75 84 THR A O 1
ATOM 634 N N . ARG A 1 85 ? -1.359 4.952 -4.420 1.00 98.69 85 ARG A N 1
ATOM 635 C CA . ARG A 1 85 ? -1.858 5.615 -3.197 1.00 98.69 85 ARG A CA 1
ATOM 636 C C . ARG A 1 85 ? -0.946 6.759 -2.768 1.00 98.69 85 ARG A C 1
ATOM 638 O O . ARG A 1 85 ? -1.437 7.835 -2.432 1.00 98.69 85 ARG A O 1
ATOM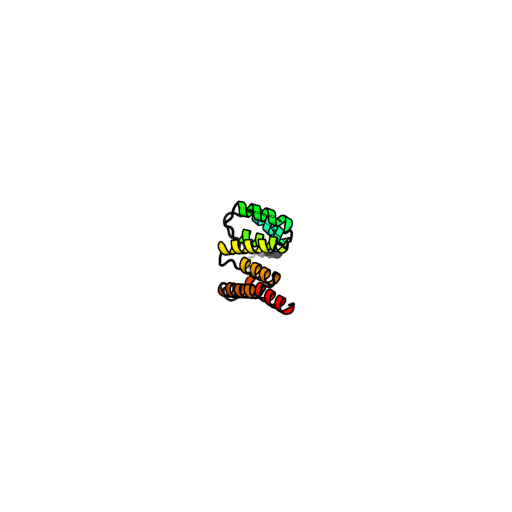 645 N N . LYS A 1 86 ? 0.374 6.549 -2.786 1.00 98.50 86 LYS A N 1
ATOM 646 C CA . LYS A 1 86 ? 1.365 7.581 -2.436 1.00 98.50 86 LYS A CA 1
ATOM 647 C C . LYS A 1 86 ? 1.362 8.757 -3.417 1.00 98.50 86 LYS A C 1
ATOM 649 O O . LYS A 1 86 ? 1.644 9.878 -3.010 1.00 98.50 86 LYS A O 1
ATOM 654 N N . LEU A 1 87 ? 0.949 8.524 -4.663 1.00 98.50 87 LEU A N 1
ATOM 655 C CA . LEU A 1 87 ? 0.690 9.562 -5.668 1.00 98.50 87 LEU A CA 1
ATOM 656 C C . LEU A 1 87 ? -0.667 10.276 -5.495 1.00 98.50 87 LEU A C 1
ATOM 658 O O . LEU A 1 87 ? -0.970 11.195 -6.254 1.00 98.50 87 LEU A O 1
ATOM 662 N N . GLY A 1 88 ? -1.4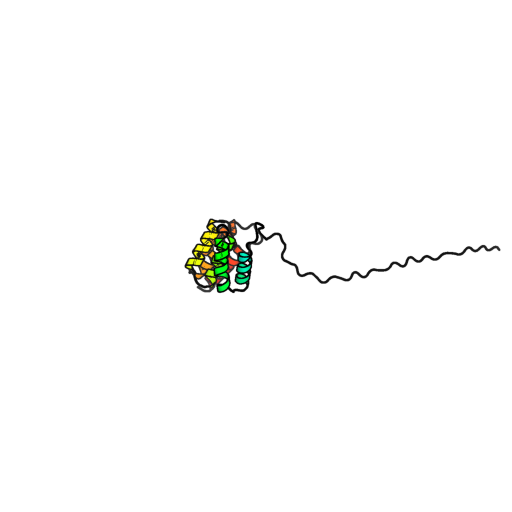93 9.877 -4.523 1.00 98.25 88 GLY A N 1
ATOM 663 C CA . GLY A 1 88 ? -2.792 10.495 -4.232 1.00 98.25 88 GLY A CA 1
ATOM 664 C C . GLY A 1 88 ? -3.948 10.024 -5.119 1.00 98.25 88 GLY A C 1
ATOM 665 O O . GLY A 1 88 ? -5.049 10.556 -5.009 1.00 98.25 88 GLY A O 1
ATOM 666 N N . LYS A 1 89 ? -3.733 9.018 -5.974 1.00 98.62 89 LYS A N 1
ATOM 667 C CA . LYS A 1 89 ? -4.759 8.443 -6.858 1.00 98.62 89 LYS A CA 1
ATOM 668 C C . LYS A 1 89 ? -5.536 7.344 -6.117 1.00 98.62 89 LYS A C 1
ATOM 670 O O . LYS A 1 89 ? -5.363 6.151 -6.369 1.00 98.62 89 LYS A O 1
ATOM 675 N N . LEU A 1 90 ? -6.324 7.736 -5.117 1.00 98.56 90 LEU A N 1
ATOM 676 C CA . LEU A 1 90 ? -6.852 6.812 -4.104 1.00 98.56 90 LEU A CA 1
ATOM 677 C C . LEU A 1 90 ? -7.830 5.776 -4.674 1.00 98.56 90 LEU A C 1
ATOM 679 O O . LEU A 1 90 ? -7.764 4.605 -4.302 1.00 98.56 90 LEU A O 1
ATOM 683 N N . GLU A 1 91 ? -8.690 6.169 -5.612 1.00 98.31 91 GLU A N 1
ATOM 684 C CA . GLU A 1 91 ? -9.668 5.266 -6.223 1.00 98.31 91 GLU A CA 1
ATOM 685 C C . GLU A 1 91 ? -8.982 4.156 -7.030 1.00 98.31 91 GLU A C 1
ATOM 687 O O . GLU A 1 91 ? -9.356 2.987 -6.930 1.00 98.31 91 GLU A O 1
ATOM 692 N N . GLU A 1 92 ? -7.944 4.498 -7.798 1.00 98.56 92 GLU A N 1
ATOM 693 C CA . GLU A 1 92 ? -7.159 3.523 -8.563 1.00 98.56 92 GLU A CA 1
ATOM 694 C C . GLU A 1 92 ? -6.407 2.566 -7.633 1.00 98.56 92 GLU A C 1
ATOM 696 O O . GLU A 1 92 ? -6.458 1.348 -7.817 1.00 98.56 92 GLU A O 1
ATOM 701 N N . ALA A 1 93 ? -5.771 3.106 -6.589 1.00 98.88 93 ALA A N 1
ATOM 702 C CA . ALA A 1 93 ? -5.045 2.311 -5.607 1.00 98.88 93 ALA A CA 1
ATOM 703 C C . ALA A 1 93 ? -5.930 1.238 -4.962 1.00 98.88 93 ALA A C 1
ATOM 705 O O . ALA A 1 93 ? -5.522 0.080 -4.847 1.00 98.88 93 ALA A O 1
ATOM 706 N N . GLN A 1 94 ? -7.166 1.598 -4.603 1.00 98.75 94 GLN A N 1
ATOM 707 C CA . GLN A 1 94 ? -8.135 0.660 -4.046 1.00 98.75 94 GLN A CA 1
ATOM 708 C C . GLN A 1 94 ? -8.421 -0.505 -5.008 1.00 98.75 94 GLN A C 1
ATOM 710 O O . GLN A 1 94 ? -8.406 -1.666 -4.593 1.00 98.75 94 GLN A O 1
ATOM 715 N N . GLN A 1 95 ? -8.615 -0.226 -6.302 1.00 98.81 95 GLN A N 1
ATOM 716 C CA . GLN A 1 95 ? -8.830 -1.274 -7.307 1.00 98.81 95 GLN A CA 1
ATOM 717 C C . GLN A 1 95 ? -7.613 -2.199 -7.452 1.00 98.81 95 GLN A C 1
ATOM 719 O O . GLN A 1 95 ? -7.768 -3.406 -7.660 1.00 98.81 95 GLN A O 1
ATOM 724 N N . TYR A 1 96 ? -6.396 -1.668 -7.325 1.00 98.88 96 TYR A N 1
ATOM 725 C CA . TYR A 1 96 ? -5.178 -2.476 -7.382 1.00 98.88 96 TYR A CA 1
ATOM 726 C C . TYR A 1 96 ? -5.026 -3.387 -6.159 1.00 98.88 96 TYR A C 1
ATOM 728 O O . TYR A 1 96 ? -4.759 -4.577 -6.337 1.00 98.88 96 TYR A O 1
ATOM 736 N N . TYR A 1 97 ? -5.323 -2.910 -4.946 1.00 98.88 97 TYR A N 1
ATOM 737 C CA . TYR A 1 97 ? -5.367 -3.787 -3.769 1.00 98.88 97 TYR A CA 1
ATOM 738 C C . TYR A 1 97 ? -6.446 -4.868 -3.888 1.00 98.88 97 TYR A C 1
ATOM 740 O O . TYR A 1 97 ? -6.198 -6.025 -3.554 1.00 98.88 97 TYR A O 1
ATOM 748 N N . PHE A 1 98 ? -7.627 -4.542 -4.425 1.00 98.81 98 PHE A N 1
ATOM 749 C CA . PHE A 1 98 ? -8.657 -5.551 -4.690 1.00 98.81 98 PHE A CA 1
ATOM 750 C C . PHE A 1 98 ? -8.199 -6.605 -5.697 1.00 98.81 98 PHE A C 1
ATOM 752 O O . PHE A 1 98 ? -8.528 -7.780 -5.541 1.00 98.81 98 PHE A O 1
ATOM 759 N N . ASN A 1 99 ? -7.412 -6.230 -6.706 1.00 98.75 99 ASN A N 1
ATOM 760 C CA . ASN A 1 99 ? -6.819 -7.206 -7.616 1.00 98.75 99 ASN A CA 1
ATOM 761 C C . ASN A 1 99 ? -5.798 -8.113 -6.922 1.00 98.75 99 ASN A C 1
ATOM 763 O O . ASN A 1 99 ? -5.835 -9.319 -7.170 1.00 98.75 99 ASN A O 1
ATOM 767 N N . ALA A 1 100 ? -4.953 -7.571 -6.039 1.00 98.69 100 ALA A N 1
ATOM 768 C CA . ALA A 1 100 ? -4.043 -8.373 -5.220 1.00 98.69 100 ALA A CA 1
ATOM 769 C C . ALA A 1 100 ? -4.826 -9.391 -4.373 1.00 98.69 100 ALA A C 1
ATOM 771 O O . ALA A 1 100 ? -4.605 -10.593 -4.500 1.00 98.69 100 ALA A O 1
ATOM 772 N N . LEU A 1 101 ? -5.834 -8.929 -3.626 1.00 98.62 101 LEU A N 1
ATOM 773 C CA . LEU A 1 101 ? -6.654 -9.764 -2.737 1.00 98.62 101 LEU A CA 1
ATOM 774 C C . LEU A 1 101 ? -7.577 -10.747 -3.473 1.00 98.62 101 LEU A C 1
ATOM 776 O O . LEU A 1 101 ? -8.003 -11.751 -2.909 1.00 98.62 101 LEU A O 1
ATOM 780 N N . ARG A 1 102 ? -7.908 -10.482 -4.740 1.00 98.62 102 ARG A N 1
ATOM 781 C CA . ARG A 1 102 ? -8.628 -11.437 -5.593 1.00 98.62 102 ARG A CA 1
ATOM 782 C C . ARG A 1 102 ? -7.731 -12.597 -6.029 1.00 98.62 102 ARG A C 1
ATOM 784 O O . ARG A 1 102 ? -8.238 -13.694 -6.252 1.00 98.62 102 ARG A O 1
ATOM 791 N N . LEU A 1 103 ? -6.439 -12.341 -6.233 1.00 98.00 103 LEU A N 1
ATOM 792 C CA . LEU A 1 103 ? -5.458 -13.357 -6.626 1.00 98.00 103 LEU A CA 1
ATOM 793 C C . LEU A 1 103 ? -4.959 -14.150 -5.419 1.00 98.00 103 LEU A C 1
ATOM 795 O O . LEU A 1 103 ? -4.821 -15.366 -5.517 1.00 98.00 103 LEU A O 1
ATOM 799 N N . ASP A 1 104 ? -4.739 -13.459 -4.305 1.00 98.06 104 ASP A N 1
ATOM 800 C CA . ASP A 1 104 ? -4.348 -14.030 -3.025 1.00 98.06 104 ASP A CA 1
ATOM 801 C C . ASP A 1 104 ? -5.198 -13.422 -1.890 1.00 98.06 104 ASP A C 1
ATOM 803 O O . ASP A 1 104 ? -4.895 -12.338 -1.383 1.00 98.06 104 ASP A O 1
ATOM 807 N N . PRO A 1 105 ? -6.285 -14.104 -1.483 1.00 97.94 105 PRO A N 1
ATOM 808 C CA . PRO A 1 105 ? -7.167 -13.640 -0.413 1.00 97.94 105 PRO A CA 1
ATOM 809 C C . PRO A 1 105 ? -6.536 -13.578 0.980 1.00 97.94 105 PRO A C 1
ATOM 811 O O . PRO A 1 105 ? -7.180 -13.029 1.879 1.00 97.94 105 PRO A O 1
ATOM 814 N N . GLU A 1 106 ? -5.339 -14.142 1.166 1.00 96.62 106 GLU A N 1
ATOM 815 C CA . GLU A 1 106 ? -4.590 -14.172 2.429 1.00 96.62 106 GLU A CA 1
ATOM 816 C C . GLU A 1 106 ? -3.376 -13.227 2.410 1.00 96.62 106 GLU A C 1
ATOM 818 O O . GLU A 1 106 ? -2.603 -13.196 3.367 1.00 96.62 106 GLU A O 1
ATOM 823 N N . HIS A 1 107 ? -3.239 -12.396 1.368 1.00 97.25 107 HIS A N 1
ATOM 824 C CA . HIS A 1 107 ? -2.138 -11.443 1.215 1.00 97.25 107 HIS A CA 1
ATOM 825 C C . HIS A 1 107 ? -2.160 -10.355 2.299 1.00 97.25 107 HIS A C 1
ATOM 827 O O . HIS A 1 107 ? -2.847 -9.334 2.181 1.00 97.25 107 HIS A O 1
ATOM 833 N N . LEU A 1 108 ? -1.417 -10.581 3.384 1.00 97.19 108 LEU A N 1
ATOM 834 C CA . LEU A 1 108 ? -1.463 -9.742 4.587 1.00 97.19 108 LEU A CA 1
ATOM 835 C C . LEU A 1 108 ? -1.052 -8.292 4.301 1.00 97.19 108 LEU A C 1
ATOM 837 O O . LEU A 1 108 ? -1.703 -7.365 4.780 1.00 97.19 108 LEU A O 1
ATOM 841 N N . LYS A 1 109 ? -0.012 -8.091 3.482 1.00 97.31 109 LYS A N 1
ATOM 842 C CA . LYS A 1 109 ? 0.523 -6.762 3.146 1.00 97.31 109 LYS A CA 1
ATOM 843 C C . LYS A 1 109 ? -0.484 -5.934 2.338 1.00 97.31 109 LYS A C 1
ATOM 845 O O . LYS A 1 109 ? -0.672 -4.754 2.618 1.00 97.31 109 LYS A O 1
ATOM 850 N N . ALA A 1 110 ? -1.200 -6.556 1.399 1.00 98.56 110 ALA A N 1
ATOM 851 C CA . ALA A 1 110 ? -2.276 -5.894 0.663 1.00 98.56 110 ALA A CA 1
ATOM 852 C C . ALA A 1 110 ? -3.464 -5.531 1.565 1.00 98.56 110 ALA A C 1
ATOM 854 O O . ALA A 1 110 ? -4.066 -4.473 1.376 1.00 98.56 110 ALA A O 1
ATOM 855 N N . MET A 1 111 ? -3.797 -6.365 2.560 1.00 98.69 111 MET A N 1
ATOM 856 C CA . MET A 1 111 ? -4.820 -6.015 3.554 1.00 98.69 111 MET A CA 1
ATOM 857 C C . MET A 1 111 ? -4.381 -4.843 4.432 1.00 98.69 111 MET A C 1
ATOM 859 O O . MET A 1 111 ? -5.176 -3.938 4.666 1.00 98.69 111 MET A O 1
ATOM 863 N N . GLU A 1 112 ? -3.131 -4.827 4.891 1.00 98.69 112 GLU A N 1
ATOM 864 C CA . GLU A 1 112 ? -2.581 -3.722 5.679 1.00 98.69 112 GLU A CA 1
ATOM 865 C C . GLU A 1 112 ? -2.651 -2.401 4.901 1.00 98.69 112 GLU A C 1
ATOM 867 O O . GLU A 1 112 ? -3.272 -1.441 5.361 1.00 98.69 112 GLU A O 1
ATOM 872 N N . TYR A 1 113 ? -2.115 -2.365 3.678 1.00 98.81 113 TYR A N 1
ATOM 873 C CA . TYR A 1 113 ? -2.096 -1.150 2.863 1.00 98.81 113 TYR A CA 1
ATOM 874 C C . TYR A 1 113 ? -3.481 -0.675 2.414 1.00 98.81 113 TYR A C 1
ATOM 876 O O . TYR A 1 113 ? -3.719 0.535 2.339 1.00 98.81 113 TYR A O 1
ATOM 884 N N . LEU A 1 114 ? -4.414 -1.594 2.153 1.00 98.88 114 LEU A N 1
ATOM 885 C CA . LEU A 1 114 ? -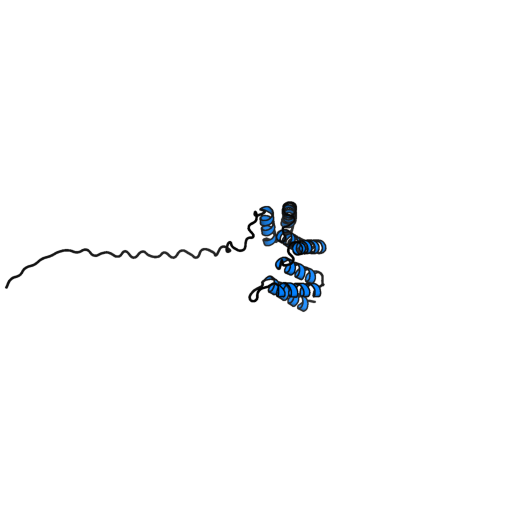5.813 -1.244 1.917 1.00 98.88 114 LEU A CA 1
ATOM 886 C C . LEU A 1 114 ? -6.475 -0.691 3.189 1.00 98.88 114 LEU A C 1
ATOM 888 O O . LEU A 1 114 ? -7.238 0.269 3.113 1.00 98.88 114 LEU A O 1
ATOM 892 N N . GLY A 1 115 ? -6.160 -1.250 4.358 1.00 98.88 115 GLY A N 1
ATOM 893 C CA . GLY A 1 115 ? -6.618 -0.733 5.645 1.00 98.88 115 GLY A CA 1
ATOM 894 C C . GLY A 1 115 ? -6.144 0.699 5.884 1.00 98.88 115 GLY A C 1
ATOM 895 O O . GLY A 1 115 ? -6.942 1.566 6.236 1.00 98.88 115 GLY A O 1
ATOM 896 N N . GLU A 1 116 ? -4.875 0.991 5.606 1.00 98.81 116 GLU A N 1
ATOM 897 C CA . GLU A 1 116 ? -4.368 2.360 5.674 1.00 98.81 116 GLU A CA 1
ATOM 898 C C . GLU A 1 116 ? -5.014 3.296 4.636 1.00 98.81 116 GLU A C 1
ATOM 900 O O . GLU A 1 116 ? -5.216 4.478 4.923 1.00 98.81 116 GLU A O 1
ATOM 905 N N . LEU A 1 117 ? -5.343 2.800 3.434 1.00 98.81 117 LEU A N 1
ATOM 906 C CA . LEU A 1 117 ? -6.112 3.565 2.447 1.00 98.81 117 LEU A CA 1
ATOM 907 C C . LEU A 1 117 ? -7.483 3.943 3.008 1.00 98.81 117 LEU A C 1
ATOM 909 O O . LEU A 1 117 ? -7.857 5.107 2.914 1.00 98.81 117 LEU A O 1
ATOM 913 N N . TYR A 1 118 ? -8.190 3.005 3.642 1.00 98.88 118 TYR A N 1
ATOM 914 C CA . TYR A 1 118 ? -9.485 3.287 4.261 1.00 98.88 118 TYR A CA 1
ATOM 915 C C . TYR A 1 118 ? -9.396 4.338 5.366 1.00 98.88 118 TYR A C 1
ATOM 917 O O . TYR A 1 118 ? -10.278 5.181 5.494 1.00 98.88 118 TYR A O 1
ATOM 925 N N . LEU A 1 119 ? -8.315 4.358 6.148 1.00 98.75 119 LEU A N 1
ATOM 926 C CA . LEU A 1 119 ? -8.090 5.448 7.101 1.00 98.75 119 LEU A CA 1
ATOM 927 C C . LEU A 1 119 ? -7.906 6.791 6.383 1.00 98.75 119 LEU A C 1
ATOM 929 O O . LEU A 1 119 ? -8.488 7.794 6.792 1.00 98.75 119 LEU A O 1
ATOM 933 N N . GLN A 1 120 ? -7.144 6.815 5.287 1.00 98.25 120 GLN A N 1
ATOM 934 C CA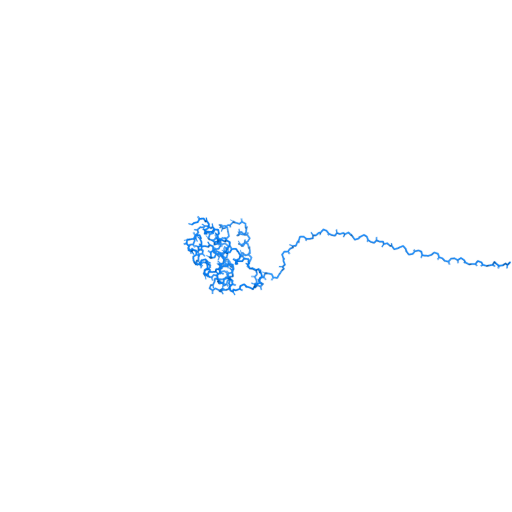 . GLN A 1 120 ? -6.928 8.020 4.484 1.00 98.25 120 GLN A CA 1
ATOM 935 C C . GLN A 1 120 ? -8.220 8.539 3.826 1.00 98.25 120 GLN A C 1
ATOM 937 O O . GLN A 1 120 ? -8.368 9.751 3.671 1.00 98.25 120 GLN A O 1
ATOM 942 N N . THR A 1 121 ? -9.158 7.656 3.470 1.00 98.25 121 THR A N 1
ATOM 943 C CA . THR A 1 121 ? -10.454 8.008 2.859 1.00 98.25 121 THR A CA 1
ATOM 944 C C . THR A 1 121 ? -11.584 8.220 3.871 1.00 98.25 121 THR A C 1
ATOM 946 O O . THR A 1 121 ? -12.702 8.545 3.476 1.00 98.25 121 THR A O 1
ATOM 949 N N . GLY A 1 122 ? -11.313 8.111 5.176 1.00 98.12 122 GLY A N 1
ATOM 950 C CA . GLY A 1 122 ? -12.306 8.367 6.225 1.00 98.12 122 GLY A CA 1
ATOM 951 C C . GLY A 1 122 ? -13.254 7.198 6.503 1.00 98.12 122 GLY A C 1
ATOM 952 O O . GLY A 1 122 ? -14.363 7.398 6.995 1.00 98.12 122 GLY A O 1
ATOM 953 N N . GLU A 1 123 ? -12.815 5.972 6.228 1.00 98.56 123 GLU A N 1
ATOM 954 C CA . GLU A 1 123 ? -13.570 4.725 6.371 1.00 98.56 123 GLU A CA 1
ATOM 955 C C . GLU A 1 123 ? -12.958 3.795 7.447 1.00 98.56 123 GLU A C 1
ATOM 957 O O . GLU A 1 123 ? -12.671 2.624 7.185 1.00 98.56 123 GLU A O 1
ATOM 962 N N . PRO A 1 124 ? -12.760 4.252 8.700 1.00 98.56 124 PRO A N 1
ATOM 963 C CA . PRO A 1 124 ? -12.001 3.506 9.708 1.00 98.56 124 PRO A CA 1
ATOM 964 C C . PRO A 1 124 ? -12.624 2.166 10.104 1.00 98.56 124 PRO A C 1
ATOM 966 O O . PRO A 1 124 ? -11.921 1.295 10.614 1.00 98.56 124 PRO A O 1
ATOM 969 N N . GLN A 1 125 ? -13.928 1.975 9.883 1.00 98.62 125 GLN A N 1
ATOM 970 C CA . GLN A 1 125 ? -14.556 0.685 10.151 1.00 98.62 125 GLN A CA 1
ATOM 971 C C . GLN A 1 125 ? -14.047 -0.399 9.194 1.00 98.62 125 GLN A C 1
ATOM 973 O O . GLN A 1 125 ? -13.702 -1.480 9.654 1.00 98.62 125 GLN A O 1
ATOM 978 N N . LEU A 1 126 ? -13.881 -0.088 7.905 1.00 98.75 126 LEU A N 1
ATOM 979 C CA . LEU A 1 126 ? -13.344 -1.044 6.931 1.00 98.75 126 LEU A CA 1
ATOM 980 C C . LEU A 1 126 ? -11.883 -1.413 7.239 1.00 98.75 126 LEU A C 1
ATOM 982 O O . LEU A 1 126 ? -11.473 -2.556 7.039 1.00 98.75 126 LEU A O 1
ATOM 986 N N . ALA A 1 127 ? -11.101 -0.472 7.781 1.00 98.81 127 ALA A N 1
ATOM 987 C CA . ALA A 1 127 ? -9.750 -0.752 8.265 1.00 98.81 127 ALA A CA 1
ATOM 988 C C . ALA A 1 127 ? -9.748 -1.740 9.449 1.00 98.81 127 ALA A C 1
ATOM 990 O O . ALA A 1 127 ? -8.918 -2.647 9.490 1.00 98.81 127 ALA A O 1
ATOM 991 N N . ARG A 1 128 ? -10.692 -1.608 10.394 1.00 98.81 128 ARG A N 1
ATOM 992 C CA . ARG A 1 128 ? -10.843 -2.554 11.517 1.00 98.81 128 ARG A CA 1
ATOM 993 C C . ARG A 1 128 ? -11.243 -3.945 11.039 1.00 98.81 128 ARG A C 1
ATOM 995 O O . ARG A 1 128 ? -10.658 -4.919 11.499 1.00 98.81 128 ARG A O 1
ATOM 1002 N N . ASP A 1 129 ? -12.157 -4.031 10.077 1.00 98.69 129 ASP A N 1
ATOM 1003 C CA . ASP A 1 129 ? -12.580 -5.312 9.503 1.00 98.69 129 ASP A CA 1
ATOM 1004 C C . ASP A 1 129 ? -11.389 -6.043 8.842 1.00 98.69 129 ASP A C 1
ATOM 1006 O O . ASP A 1 129 ? -11.243 -7.263 8.952 1.00 98.69 129 ASP A O 1
ATOM 1010 N N . LEU A 1 130 ? -10.479 -5.305 8.190 1.00 98.62 130 LEU A N 1
ATOM 1011 C CA . LEU A 1 130 ? -9.229 -5.868 7.666 1.00 98.62 130 LEU A CA 1
ATOM 1012 C C . LEU A 1 130 ? -8.257 -6.280 8.775 1.00 98.62 130 LEU A C 1
ATOM 1014 O O . LEU A 1 130 ? -7.655 -7.347 8.673 1.00 98.62 130 LEU A O 1
ATOM 1018 N N . LEU A 1 131 ? -8.132 -5.496 9.849 1.00 98.38 131 LEU A N 1
ATOM 1019 C CA . LEU A 1 131 ? -7.305 -5.866 11.000 1.00 98.38 131 LEU A CA 1
ATOM 1020 C C . LEU A 1 131 ? -7.785 -7.172 11.652 1.00 98.38 131 LEU A C 1
ATOM 1022 O O . LEU A 1 131 ? -6.958 -8.007 12.027 1.00 98.38 131 LEU A O 1
ATOM 1026 N N . GLU A 1 132 ? -9.098 -7.381 11.761 1.00 97.88 132 GLU A N 1
ATOM 1027 C CA . GLU A 1 132 ? -9.675 -8.635 12.257 1.00 97.88 132 GLU A CA 1
ATOM 1028 C C . GLU A 1 132 ? -9.284 -9.819 11.366 1.00 97.88 132 GLU A C 1
ATOM 1030 O O . GLU A 1 132 ? -8.844 -10.858 11.866 1.00 97.88 132 GLU A O 1
ATOM 1035 N N . ARG A 1 133 ? -9.362 -9.645 10.040 1.00 97.38 133 ARG A N 1
ATOM 1036 C CA . ARG A 1 133 ? -8.939 -10.668 9.071 1.00 97.38 133 ARG A CA 1
ATOM 1037 C C . ARG A 1 133 ? -7.450 -10.980 9.168 1.00 97.38 133 ARG A C 1
ATOM 1039 O O . ARG A 1 133 ? -7.097 -12.152 9.255 1.00 97.38 133 ARG A O 1
ATOM 1046 N N . ILE A 1 134 ? -6.590 -9.960 9.198 1.00 96.69 134 ILE A N 1
ATOM 1047 C CA . ILE A 1 134 ? -5.142 -10.135 9.377 1.00 96.69 134 ILE A CA 1
ATOM 1048 C C . ILE A 1 134 ? -4.884 -10.903 10.679 1.00 96.69 134 ILE A C 1
ATOM 1050 O O . ILE A 1 134 ? -4.177 -11.906 10.680 1.00 96.69 134 ILE A O 1
ATOM 1054 N N . THR A 1 135 ? -5.525 -10.499 11.780 1.00 95.31 135 THR A N 1
ATOM 1055 C CA . THR A 1 135 ? -5.368 -11.147 13.092 1.00 95.31 135 THR A CA 1
ATOM 1056 C C . THR A 1 135 ? -5.731 -12.633 13.065 1.00 95.31 135 THR A C 1
ATOM 1058 O O . THR A 1 135 ? -5.059 -13.424 13.723 1.00 95.31 135 THR A O 1
ATOM 1061 N N . ALA A 1 136 ? -6.756 -13.023 12.303 1.00 94.69 136 ALA A N 1
ATOM 1062 C CA . ALA A 1 136 ? -7.162 -14.420 12.156 1.00 94.69 136 ALA A CA 1
ATOM 1063 C C . ALA A 1 136 ? -6.172 -15.269 11.333 1.00 94.69 136 ALA A C 1
ATOM 1065 O O . ALA A 1 136 ? -6.094 -16.478 11.547 1.00 94.69 136 ALA A O 1
ATOM 1066 N N . LEU A 1 137 ? -5.430 -14.654 10.406 1.00 93.25 137 LEU A N 1
ATOM 1067 C CA . LEU A 1 137 ? -4.474 -15.331 9.520 1.00 93.25 137 LEU A CA 1
ATOM 1068 C C . LEU A 1 137 ? -3.059 -15.424 10.116 1.00 93.25 137 LEU A C 1
ATOM 1070 O O . LEU A 1 137 ? -2.299 -16.329 9.776 1.00 93.25 137 LEU A O 1
ATOM 1074 N N . CYS A 1 138 ? -2.689 -14.517 11.021 1.00 88.25 138 CYS A N 1
ATOM 1075 C CA . CYS A 1 138 ? -1.357 -14.495 11.618 1.00 88.25 138 CYS A CA 1
ATOM 1076 C C . CYS A 1 138 ? -1.156 -15.590 12.693 1.00 88.25 138 CYS A C 1
ATOM 1078 O O . CYS A 1 138 ? -1.877 -15.607 13.696 1.00 88.25 138 CYS A O 1
ATOM 1080 N N . PRO A 1 139 ? -0.112 -16.437 12.609 1.00 71.12 139 PRO A N 1
ATOM 1081 C CA . PRO A 1 139 ? 0.275 -17.317 13.710 1.00 71.12 139 PRO A CA 1
ATOM 1082 C C . PRO A 1 139 ? 0.878 -16.528 14.892 1.00 71.12 139 PRO A C 1
ATOM 1084 O O . PRO A 1 139 ? 1.630 -15.564 14.737 1.00 71.12 139 PRO A O 1
ATOM 1087 N N . ALA A 1 140 ? 0.515 -16.929 16.111 1.00 70.94 140 ALA A N 1
ATOM 1088 C CA . ALA A 1 140 ? 0.667 -16.136 17.330 1.00 70.94 140 ALA A CA 1
ATOM 1089 C C . ALA A 1 140 ? 2.124 -15.995 17.826 1.00 70.94 140 ALA A C 1
ATOM 1091 O O . ALA A 1 140 ? 2.576 -16.770 18.665 1.00 70.94 140 ALA A O 1
ATOM 1092 N N . ALA A 1 141 ? 2.833 -14.961 17.355 1.00 70.44 141 ALA A N 1
ATOM 1093 C CA . ALA A 1 141 ? 3.886 -14.269 18.118 1.00 70.44 141 ALA A CA 1
ATOM 1094 C C . ALA A 1 141 ? 4.246 -12.895 17.528 1.00 70.44 141 ALA A C 1
ATOM 1096 O O . ALA A 1 141 ? 4.392 -11.930 18.275 1.00 70.44 141 ALA A O 1
ATOM 1097 N N . LYS A 1 142 ? 4.386 -12.795 16.201 1.00 78.56 142 LYS A N 1
ATOM 1098 C CA . LYS A 1 142 ? 4.749 -11.557 15.497 1.00 78.56 142 LYS A CA 1
ATOM 1099 C C . LYS A 1 142 ? 4.055 -11.527 14.146 1.00 78.56 142 LYS A C 1
ATOM 1101 O O . LYS A 1 142 ? 4.182 -12.482 13.390 1.00 78.56 142 LYS A O 1
ATOM 1106 N N . CYS A 1 143 ? 3.326 -10.453 13.880 1.00 91.56 143 CYS A N 1
ATOM 1107 C CA . CYS A 1 143 ? 2.710 -10.218 12.586 1.00 91.56 143 CYS A CA 1
ATOM 1108 C C . CYS A 1 143 ? 2.785 -8.728 12.303 1.00 91.56 143 CYS A C 1
ATOM 1110 O O . CYS A 1 143 ? 2.044 -7.947 12.900 1.00 91.56 143 CYS A O 1
ATOM 1112 N N . GLU A 1 144 ? 3.748 -8.348 11.472 1.00 93.44 144 GLU A N 1
ATOM 1113 C CA . GLU A 1 144 ? 4.101 -6.951 11.250 1.00 93.44 144 GLU A CA 1
ATOM 1114 C C . GLU A 1 144 ? 2.903 -6.165 10.708 1.00 93.44 144 GLU A C 1
ATOM 1116 O O . GLU A 1 144 ? 2.594 -5.095 11.217 1.00 93.4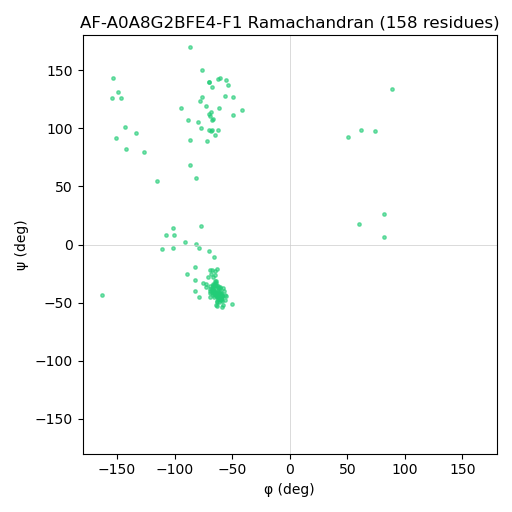4 144 GLU A O 1
ATOM 1121 N N . GLU A 1 145 ? 2.158 -6.759 9.778 1.00 95.75 145 GLU A N 1
ATOM 1122 C CA . GLU A 1 145 ? 0.967 -6.185 9.150 1.00 95.75 145 GLU A CA 1
ATOM 1123 C C . GLU A 1 145 ? -0.142 -5.899 10.167 1.00 95.75 145 GLU A C 1
ATOM 1125 O O . GLU A 1 145 ? -0.786 -4.850 10.127 1.00 95.75 145 GLU A O 1
ATOM 1130 N N . ARG A 1 146 ? -0.355 -6.818 11.118 1.00 96.56 146 ARG A N 1
ATOM 1131 C CA . ARG A 1 146 ? -1.327 -6.622 12.201 1.00 96.56 146 ARG A CA 1
ATOM 1132 C C . ARG A 1 146 ? -0.918 -5.436 13.062 1.00 96.56 146 ARG A C 1
ATOM 1134 O O . ARG A 1 146 ? -1.745 -4.583 13.373 1.00 96.56 146 ARG A O 1
ATOM 1141 N N . ASP A 1 147 ? 0.345 -5.415 13.472 1.00 96.00 147 ASP A N 1
ATOM 1142 C CA . ASP A 1 147 ? 0.861 -4.427 14.412 1.00 96.00 147 ASP A CA 1
ATOM 1143 C C . ASP A 1 147 ? 0.905 -3.028 13.758 1.00 96.00 147 ASP A C 1
ATOM 1145 O O . ASP A 1 147 ? 0.530 -2.039 14.391 1.00 96.00 147 ASP A O 1
ATOM 1149 N N . GLN A 1 148 ? 1.263 -2.948 12.471 1.00 97.19 148 GLN A N 1
ATOM 1150 C CA . GLN A 1 148 ? 1.249 -1.723 11.663 1.00 97.19 148 GLN A CA 1
ATOM 1151 C C . GLN A 1 148 ? -0.163 -1.164 11.495 1.00 97.19 148 GLN A C 1
ATOM 1153 O O . GLN A 1 148 ? -0.404 0.002 11.825 1.00 97.19 148 GLN A O 1
ATOM 1158 N N . LEU A 1 149 ? -1.118 -1.987 11.049 1.00 98.25 149 LEU A N 1
ATOM 1159 C CA . LEU A 1 149 ? -2.485 -1.516 10.833 1.00 98.25 149 LEU A CA 1
ATOM 1160 C C . LEU A 1 149 ? -3.174 -1.133 12.154 1.00 98.25 149 LEU A C 1
ATOM 1162 O O . LEU A 1 149 ? -3.879 -0.124 12.204 1.00 98.25 149 LEU A O 1
ATOM 1166 N N . ALA A 1 150 ? -2.936 -1.877 13.240 1.00 98.06 150 ALA A N 1
ATOM 1167 C CA . ALA A 1 150 ? -3.436 -1.517 14.567 1.00 98.06 150 ALA A CA 1
ATOM 1168 C C . ALA A 1 150 ? -2.918 -0.139 15.012 1.00 98.06 150 ALA A C 1
ATOM 1170 O O . ALA A 1 150 ? -3.714 0.726 15.384 1.00 98.06 150 ALA A O 1
ATOM 1171 N N . ALA A 1 151 ? -1.610 0.104 14.891 1.00 98.38 151 ALA A N 1
ATOM 1172 C CA . ALA A 1 151 ? -1.012 1.395 15.223 1.00 98.38 151 ALA A CA 1
ATOM 1173 C C . ALA A 1 151 ? -1.553 2.537 14.341 1.00 98.38 151 ALA A C 1
ATOM 1175 O O . ALA A 1 151 ? -1.780 3.650 14.826 1.00 98.38 151 ALA A O 1
ATOM 1176 N N . ALA A 1 152 ? -1.798 2.278 13.053 1.00 98.50 152 ALA A N 1
ATOM 1177 C CA . ALA A 1 152 ? -2.390 3.256 12.144 1.00 98.50 152 ALA A CA 1
ATOM 1178 C C . ALA A 1 152 ? -3.825 3.633 12.558 1.00 98.50 152 ALA A C 1
ATOM 1180 O O . ALA A 1 152 ? -4.167 4.819 12.568 1.00 98.50 152 ALA A O 1
ATOM 1181 N N . ILE A 1 153 ? -4.643 2.651 12.957 1.00 98.75 153 ILE A N 1
ATOM 1182 C CA . ILE A 1 153 ? -6.012 2.867 13.454 1.00 98.75 153 ILE A CA 1
ATOM 1183 C C . ILE A 1 153 ? -6.000 3.685 14.752 1.00 98.75 153 ILE A C 1
ATOM 1185 O O . ILE A 1 153 ? -6.775 4.635 14.880 1.00 98.75 153 ILE A O 1
ATOM 1189 N N . GLU A 1 154 ? -5.119 3.353 15.700 1.00 98.44 154 GLU A N 1
ATOM 1190 C CA . GLU A 1 154 ? -4.968 4.106 16.952 1.00 98.44 154 GLU A CA 1
ATOM 1191 C C . GLU A 1 154 ? -4.574 5.560 16.687 1.00 98.44 154 GLU A C 1
ATOM 1193 O O . GLU A 1 154 ? -5.190 6.487 17.219 1.00 98.44 154 GLU A O 1
ATOM 1198 N N . LYS A 1 155 ? -3.586 5.773 15.809 1.00 98.44 155 LYS A N 1
ATOM 1199 C CA . LYS A 1 155 ? -3.156 7.114 15.409 1.00 98.44 155 LYS A CA 1
ATOM 1200 C C . LYS A 1 155 ? -4.297 7.900 14.769 1.00 98.44 155 LYS A C 1
ATOM 1202 O O . LYS A 1 155 ? -4.498 9.055 15.132 1.00 98.44 155 LYS A O 1
ATOM 1207 N N . TYR A 1 156 ? -5.043 7.289 13.849 1.00 98.12 156 TYR A N 1
ATOM 1208 C CA . TYR A 1 156 ? -6.183 7.930 13.196 1.00 98.12 156 TYR A CA 1
ATOM 1209 C C . TYR A 1 156 ? -7.249 8.369 14.210 1.00 98.12 156 TYR A C 1
ATOM 1211 O O . TYR A 1 156 ? -7.734 9.496 14.124 1.00 98.12 156 TYR A O 1
ATOM 1219 N N . ALA A 1 157 ? -7.574 7.511 15.185 1.00 97.50 157 ALA A N 1
ATOM 1220 C CA . ALA A 1 157 ? -8.553 7.798 16.236 1.00 97.50 157 ALA A CA 1
ATOM 1221 C C . ALA A 1 157 ? -8.108 8.904 17.209 1.00 97.50 157 ALA A C 1
ATOM 1223 O O . ALA A 1 157 ? -8.941 9.511 17.873 1.00 97.50 157 ALA A O 1
ATOM 1224 N N . ALA A 1 158 ? -6.804 9.164 17.318 1.00 97.56 158 ALA A N 1
ATOM 1225 C CA . ALA A 1 158 ? -6.275 10.254 18.133 1.00 97.56 158 ALA A CA 1
ATOM 1226 C C . ALA A 1 158 ? -6.312 11.618 17.419 1.00 97.56 158 ALA A C 1
ATOM 1228 O O . ALA A 1 158 ? -6.206 12.651 18.080 1.00 97.56 158 ALA A O 1
ATOM 1229 N N . THR A 1 159 ? -6.412 11.638 16.085 1.00 96.00 159 THR A N 1
ATOM 1230 C CA . THR A 1 159 ? -6.304 12.864 15.273 1.00 96.00 159 THR A CA 1
ATOM 1231 C C . THR A 1 159 ? -7.603 13.304 14.599 1.00 96.00 159 THR A C 1
ATOM 1233 O O . THR A 1 159 ? -7.600 14.351 13.955 1.00 96.00 159 THR A O 1
ATOM 1236 N N . ASN A 1 160 ? -8.684 12.531 14.721 1.00 92.62 160 ASN A N 1
ATOM 1237 C CA . ASN A 1 160 ? -10.001 12.799 14.131 1.00 92.62 160 ASN A CA 1
ATOM 1238 C C . ASN A 1 160 ? -11.096 12.541 15.165 1.00 92.62 160 ASN A C 1
ATOM 1240 O O . ASN A 1 160 ? -12.100 13.285 15.144 1.00 92.62 160 ASN A O 1
#